Protein AF-G4FKM1-F1 (afdb_monomer_lite)

Structure (mmCIF, N/CA/C/O backbone):
data_AF-G4FKM1-F1
#
_entry.id   AF-G4FKM1-F1
#
loop_
_atom_site.group_PDB
_atom_site.id
_atom_site.type_symbol
_atom_site.label_atom_id
_atom_site.label_alt_id
_atom_site.label_comp_id
_atom_site.label_asym_id
_atom_site.label_entity_id
_atom_site.label_seq_id
_atom_site.pdbx_PDB_ins_code
_atom_site.Cartn_x
_atom_site.Cartn_y
_atom_site.Cartn_z
_atom_site.occupancy
_atom_site.B_iso_or_equiv
_atom_site.auth_seq_id
_atom_site.auth_comp_id
_atom_site.auth_asym_id
_atom_site.auth_atom_id
_atom_site.pdbx_PDB_model_num
ATOM 1 N N . MET A 1 1 ? 3.535 3.770 -72.855 1.00 58.06 1 MET A N 1
ATOM 2 C CA . MET A 1 1 ? 2.818 4.142 -71.610 1.00 58.06 1 MET A CA 1
ATOM 3 C C . MET A 1 1 ? 3.433 3.558 -70.321 1.00 58.06 1 MET A C 1
ATOM 5 O O . MET A 1 1 ? 3.249 4.161 -69.277 1.00 58.06 1 MET A O 1
ATOM 9 N N . GLY A 1 2 ? 4.186 2.441 -70.337 1.00 77.81 2 GLY A N 1
ATOM 10 C CA . GLY A 1 2 ? 4.654 1.775 -69.097 1.00 77.81 2 GLY A CA 1
ATOM 11 C C . GLY A 1 2 ? 5.789 2.454 -68.307 1.00 77.81 2 GLY A C 1
ATOM 12 O O . GLY A 1 2 ? 5.777 2.407 -67.081 1.00 77.81 2 GLY A O 1
ATOM 13 N N . LYS A 1 3 ? 6.726 3.139 -68.979 1.00 83.94 3 LYS A N 1
ATOM 14 C CA . LYS A 1 3 ? 7.936 3.703 -68.340 1.00 83.94 3 LYS A CA 1
ATOM 15 C C . LYS A 1 3 ? 7.640 4.788 -67.295 1.00 83.94 3 LYS A C 1
ATOM 17 O O . LYS A 1 3 ? 8.274 4.825 -66.249 1.00 83.94 3 LYS A O 1
ATOM 22 N N . ILE A 1 4 ? 6.647 5.643 -67.554 1.00 86.31 4 ILE A N 1
ATOM 23 C CA . ILE A 1 4 ? 6.234 6.707 -66.621 1.00 86.31 4 ILE A CA 1
ATOM 24 C C . ILE A 1 4 ? 5.577 6.096 -65.377 1.00 86.31 4 ILE A C 1
ATOM 26 O O . ILE A 1 4 ? 5.881 6.486 -64.254 1.00 86.31 4 ILE A O 1
ATOM 30 N N . ALA A 1 5 ? 4.724 5.086 -65.569 1.00 87.19 5 ALA A N 1
ATOM 31 C CA . ALA A 1 5 ? 4.086 4.379 -64.464 1.00 87.19 5 ALA A CA 1
ATOM 32 C C . ALA A 1 5 ? 5.104 3.612 -63.601 1.00 87.19 5 ALA A C 1
ATOM 34 O O . ALA A 1 5 ? 4.939 3.499 -62.390 1.00 87.19 5 ALA A O 1
ATOM 35 N N . GLU A 1 6 ? 6.162 3.073 -64.202 1.00 88.56 6 GLU A N 1
ATOM 36 C CA . GLU A 1 6 ? 7.244 2.391 -63.489 1.00 88.56 6 GLU A CA 1
ATOM 37 C C . GLU A 1 6 ? 8.130 3.367 -62.704 1.00 88.56 6 GLU A C 1
ATOM 39 O O . GLU A 1 6 ? 8.386 3.140 -61.522 1.00 88.56 6 GLU A O 1
ATOM 44 N N . ALA A 1 7 ? 8.490 4.504 -63.308 1.00 89.81 7 ALA A N 1
ATOM 45 C CA . ALA A 1 7 ? 9.215 5.580 -62.634 1.00 89.81 7 ALA A CA 1
ATOM 46 C C . ALA A 1 7 ? 8.431 6.143 -61.434 1.00 89.81 7 ALA A C 1
ATOM 48 O O . ALA A 1 7 ? 9.001 6.346 -60.362 1.00 89.81 7 ALA A O 1
ATOM 49 N N . LEU A 1 8 ? 7.113 6.323 -61.575 1.00 89.56 8 LEU A N 1
ATOM 50 C CA . LEU A 1 8 ? 6.252 6.773 -60.480 1.00 89.56 8 LEU A CA 1
ATOM 51 C C . LEU A 1 8 ? 6.217 5.755 -59.331 1.00 89.56 8 LEU A C 1
ATOM 53 O O . LEU A 1 8 ? 6.362 6.130 -58.170 1.00 89.56 8 LEU A O 1
ATOM 57 N N . ARG A 1 9 ? 6.091 4.455 -59.636 1.00 89.38 9 ARG A N 1
ATOM 58 C CA . ARG A 1 9 ? 6.136 3.393 -58.614 1.00 89.38 9 ARG A CA 1
ATOM 59 C C . ARG A 1 9 ? 7.481 3.342 -57.892 1.00 89.38 9 ARG A C 1
ATOM 61 O O . ARG A 1 9 ? 7.503 3.134 -56.682 1.00 89.38 9 ARG A O 1
ATOM 68 N N . ALA A 1 10 ? 8.587 3.523 -58.612 1.00 91.12 10 ALA A N 1
ATOM 69 C CA . ALA A 1 10 ? 9.918 3.566 -58.016 1.00 91.12 10 ALA A CA 1
ATOM 70 C C . ALA A 1 10 ? 10.071 4.762 -57.063 1.00 91.12 10 ALA A C 1
ATOM 72 O O . ALA A 1 10 ? 10.560 4.595 -55.946 1.00 91.12 10 ALA A O 1
ATOM 73 N N . ASN A 1 11 ? 9.580 5.938 -57.462 1.00 91.94 11 ASN A N 1
ATOM 74 C CA . ASN A 1 11 ? 9.612 7.137 -56.627 1.00 91.94 11 ASN A CA 1
ATOM 75 C C . ASN A 1 11 ? 8.774 6.956 -55.349 1.00 91.94 11 ASN A C 1
ATOM 77 O O . ASN A 1 11 ? 9.290 7.134 -54.249 1.00 91.94 11 ASN A O 1
ATOM 81 N N . LEU A 1 12 ? 7.539 6.459 -55.474 1.00 92.19 12 LEU A N 1
ATOM 82 C CA . LEU A 1 12 ? 6.670 6.182 -54.324 1.00 92.19 12 LEU A CA 1
ATOM 83 C C . LEU A 1 12 ? 7.297 5.187 -53.335 1.00 92.19 12 LEU A C 1
ATOM 85 O O . LEU A 1 12 ? 7.205 5.384 -52.126 1.00 92.19 12 LEU A O 1
ATOM 89 N N . ARG A 1 13 ? 7.986 4.145 -53.823 1.00 90.75 13 ARG A N 1
ATOM 90 C CA . ARG A 1 13 ? 8.729 3.211 -52.956 1.00 90.75 13 ARG A CA 1
ATOM 91 C C . ARG A 1 13 ? 9.888 3.891 -52.232 1.00 90.75 13 ARG A C 1
ATOM 93 O O . ARG A 1 13 ? 10.105 3.617 -51.056 1.00 90.75 13 ARG A O 1
ATOM 100 N N . SER A 1 14 ? 10.620 4.766 -52.919 1.00 91.31 14 SER A N 1
ATOM 101 C CA . SER A 1 14 ? 11.721 5.528 -52.323 1.00 91.31 14 SER A CA 1
ATOM 102 C C . SER A 1 14 ? 11.228 6.472 -51.225 1.00 91.31 14 SER A C 1
ATOM 104 O O . SER A 1 14 ? 11.843 6.542 -50.162 1.00 91.31 14 SER A O 1
ATOM 106 N N . VAL A 1 15 ? 10.107 7.161 -51.456 1.00 92.88 15 VAL A N 1
ATOM 107 C CA . VAL A 1 15 ? 9.478 8.049 -50.468 1.00 92.88 15 VAL A CA 1
ATOM 108 C C . VAL A 1 15 ? 9.016 7.247 -49.254 1.00 92.88 15 VAL A C 1
ATOM 110 O O . VAL A 1 15 ? 9.463 7.524 -48.146 1.00 92.88 15 VAL A O 1
ATOM 113 N N . ALA A 1 16 ? 8.263 6.162 -49.458 1.00 91.25 16 ALA A N 1
ATOM 114 C CA . ALA A 1 16 ? 7.813 5.303 -48.362 1.00 91.25 16 ALA A CA 1
ATOM 115 C C . ALA A 1 16 ? 8.981 4.720 -47.540 1.00 91.25 16 ALA A C 1
ATOM 117 O O . ALA A 1 16 ? 8.908 4.625 -46.314 1.00 91.25 16 ALA A O 1
ATOM 118 N N . ALA A 1 17 ? 10.089 4.353 -48.194 1.00 91.56 17 ALA A N 1
ATOM 119 C CA . ALA A 1 17 ? 11.297 3.891 -47.514 1.00 91.56 17 ALA A CA 1
ATOM 120 C C . ALA A 1 17 ? 12.016 5.012 -46.743 1.00 91.56 17 ALA A C 1
ATOM 122 O O . ALA A 1 17 ? 12.671 4.748 -45.734 1.00 91.56 17 ALA A O 1
ATOM 123 N N . SER A 1 18 ? 11.924 6.260 -47.204 1.00 91.88 18 SER A N 1
ATOM 124 C CA . SER A 1 18 ? 12.425 7.429 -46.480 1.00 91.88 18 SER A CA 1
ATOM 125 C C . SER A 1 18 ? 11.596 7.697 -45.227 1.00 91.88 18 SER A C 1
ATOM 127 O O . SER A 1 18 ? 12.159 7.781 -44.137 1.00 91.88 18 SER A O 1
ATOM 129 N N . ASP A 1 19 ? 10.273 7.711 -45.355 1.00 92.81 19 ASP A N 1
ATOM 130 C CA . ASP A 1 19 ? 9.354 7.959 -44.240 1.00 92.81 19 ASP A CA 1
ATOM 131 C C . ASP A 1 19 ? 9.494 6.880 -43.160 1.00 92.81 19 ASP A C 1
ATOM 133 O O . ASP A 1 19 ? 9.632 7.176 -41.974 1.00 92.81 19 ASP A O 1
ATOM 137 N N . ALA A 1 20 ? 9.592 5.611 -43.569 1.00 91.31 20 ALA A N 1
ATOM 138 C CA . ALA A 1 20 ? 9.829 4.501 -42.652 1.00 91.31 20 ALA A CA 1
ATOM 139 C C . ALA A 1 20 ? 11.197 4.568 -41.945 1.00 91.31 20 ALA A C 1
ATOM 141 O O . ALA A 1 20 ? 11.382 3.932 -40.907 1.00 91.31 20 ALA A O 1
ATOM 142 N N . ARG A 1 21 ? 12.189 5.278 -42.497 1.00 92.00 21 ARG A N 1
ATOM 143 C CA . ARG A 1 21 ? 13.466 5.535 -41.810 1.00 92.00 21 ARG A CA 1
ATOM 144 C C . ARG A 1 21 ? 13.332 6.685 -40.818 1.00 92.00 21 ARG A C 1
ATOM 146 O O . ARG A 1 21 ? 13.820 6.548 -39.702 1.00 92.00 21 ARG A O 1
ATOM 153 N N . ALA A 1 22 ? 12.633 7.755 -41.193 1.00 93.62 22 ALA A N 1
ATOM 154 C CA . ALA A 1 22 ? 12.385 8.897 -40.317 1.00 93.62 22 ALA A CA 1
ATOM 155 C C . ALA A 1 22 ? 11.607 8.492 -39.055 1.00 93.62 22 ALA A C 1
ATOM 157 O O . ALA A 1 22 ? 12.027 8.817 -37.950 1.00 93.62 22 ALA A O 1
ATOM 158 N N . LEU A 1 23 ? 10.542 7.696 -39.202 1.00 93.31 23 LEU A N 1
ATOM 159 C CA . LEU A 1 23 ? 9.767 7.201 -38.058 1.00 93.31 23 LEU A CA 1
ATOM 160 C C . LEU A 1 23 ? 10.612 6.338 -37.113 1.00 93.31 23 LEU A C 1
ATOM 162 O O . LEU A 1 23 ? 10.555 6.518 -35.903 1.00 93.31 23 LEU A O 1
ATOM 166 N N . ARG A 1 24 ? 11.469 5.460 -37.654 1.00 94.00 24 ARG A N 1
ATOM 167 C CA . ARG A 1 24 ? 12.378 4.646 -36.831 1.00 94.00 24 ARG A CA 1
ATOM 168 C C . ARG A 1 24 ? 13.426 5.480 -36.097 1.00 94.00 24 ARG A C 1
ATOM 170 O O . ARG A 1 24 ? 13.803 5.107 -34.993 1.00 94.00 24 ARG A O 1
ATOM 177 N N . ALA A 1 25 ? 13.911 6.563 -36.702 1.00 94.75 25 ALA A N 1
ATOM 178 C CA . ALA A 1 25 ? 14.846 7.473 -36.045 1.00 94.75 25 ALA A CA 1
ATOM 179 C C . ALA A 1 25 ? 14.175 8.180 -34.857 1.00 94.75 25 ALA A C 1
ATOM 181 O O . ALA A 1 25 ? 14.725 8.175 -33.760 1.00 94.75 25 ALA A O 1
ATOM 182 N N . ILE A 1 26 ? 12.946 8.672 -35.047 1.00 93.81 26 ILE A N 1
ATOM 183 C CA . ILE A 1 26 ? 12.142 9.275 -33.974 1.00 93.81 26 ILE A CA 1
ATOM 184 C C . ILE A 1 26 ? 11.881 8.256 -32.856 1.00 93.81 26 ILE A C 1
ATOM 186 O O . ILE A 1 26 ? 12.098 8.566 -31.688 1.00 93.81 26 ILE A O 1
ATOM 190 N N . ASP A 1 27 ? 11.490 7.023 -33.188 1.00 93.81 27 ASP A N 1
ATOM 191 C CA . ASP A 1 27 ? 11.286 5.962 -32.192 1.00 93.81 27 ASP A CA 1
ATOM 192 C C . ASP A 1 27 ? 12.566 5.655 -31.400 1.00 93.81 27 ASP A C 1
ATOM 194 O O . ASP A 1 27 ? 12.512 5.404 -30.195 1.00 93.81 27 ASP A O 1
ATOM 198 N N . GLN A 1 28 ? 13.732 5.672 -32.055 1.00 92.06 28 GLN A N 1
ATOM 199 C CA . GLN A 1 28 ? 15.023 5.457 -31.398 1.00 92.06 28 GLN A CA 1
ATOM 200 C C . GLN A 1 28 ? 15.394 6.611 -30.464 1.00 92.06 28 GLN A C 1
ATOM 202 O O . GLN A 1 28 ? 15.844 6.352 -29.349 1.00 92.06 28 GLN A O 1
ATOM 207 N N . GLU A 1 29 ? 15.175 7.857 -30.881 1.00 92.06 29 GLU A N 1
ATOM 208 C CA . GLU A 1 29 ? 15.394 9.043 -30.047 1.00 92.06 29 GLU A CA 1
ATOM 209 C C . GLU A 1 29 ? 14.461 9.058 -28.836 1.00 92.06 29 GLU A C 1
ATOM 211 O O . GLU A 1 29 ? 14.918 9.258 -27.711 1.00 92.06 29 GLU A O 1
ATOM 216 N N . LEU A 1 30 ? 13.174 8.759 -29.039 1.00 88.56 30 LEU A N 1
ATOM 217 C CA . LEU A 1 30 ? 12.206 8.618 -27.954 1.00 88.56 30 LEU A CA 1
ATOM 218 C C . LEU A 1 30 ? 12.635 7.519 -26.988 1.00 88.56 30 LEU A C 1
ATOM 220 O O . LEU A 1 30 ? 12.680 7.752 -25.783 1.00 88.56 30 LEU A O 1
ATOM 224 N N . LYS A 1 31 ? 13.027 6.349 -27.502 1.00 88.56 31 LYS A N 1
ATOM 225 C CA . LYS A 1 31 ? 13.484 5.233 -26.672 1.00 88.56 31 LYS A CA 1
ATOM 226 C C . LYS A 1 31 ? 14.740 5.587 -25.875 1.00 88.56 31 LYS A C 1
ATOM 228 O O . LYS A 1 31 ? 14.827 5.223 -24.704 1.00 88.56 31 LYS A O 1
ATOM 233 N N . ALA A 1 32 ? 15.689 6.302 -26.476 1.00 87.81 32 ALA A N 1
ATOM 234 C CA . ALA A 1 32 ? 16.897 6.774 -25.803 1.00 87.81 32 ALA A CA 1
ATOM 235 C C . ALA A 1 32 ? 16.573 7.801 -24.706 1.00 87.81 32 ALA A C 1
ATOM 237 O O . ALA A 1 32 ? 17.080 7.681 -23.591 1.00 87.81 32 ALA A O 1
ATOM 238 N N . ALA A 1 33 ? 15.676 8.752 -24.983 1.00 86.00 33 ALA A N 1
ATOM 239 C CA . ALA A 1 33 ? 15.208 9.728 -24.003 1.00 86.00 33 ALA A CA 1
ATOM 240 C C . ALA A 1 33 ? 14.467 9.057 -22.833 1.00 86.00 33 ALA A C 1
ATOM 242 O O . ALA A 1 33 ? 14.675 9.419 -21.675 1.00 86.00 33 ALA A O 1
ATOM 243 N N . THR A 1 34 ? 13.649 8.035 -23.105 1.00 83.50 34 THR A N 1
ATOM 244 C CA . THR A 1 34 ? 12.909 7.303 -22.065 1.00 83.50 34 THR A CA 1
ATOM 245 C C . THR A 1 34 ? 13.764 6.303 -21.293 1.00 83.50 34 THR A C 1
ATOM 247 O O . THR A 1 34 ? 13.481 6.049 -20.128 1.00 83.50 34 THR A O 1
ATOM 250 N N . ALA A 1 35 ? 14.834 5.756 -21.878 1.00 79.00 35 ALA A N 1
ATOM 251 C CA . ALA A 1 35 ? 15.714 4.810 -21.185 1.00 79.00 35 ALA A CA 1
ATOM 252 C C . ALA A 1 35 ? 16.376 5.428 -19.938 1.00 79.00 35 ALA A C 1
ATOM 254 O O . ALA A 1 35 ? 16.572 4.739 -18.938 1.00 79.00 35 ALA A O 1
ATOM 255 N N . GLY A 1 36 ? 16.664 6.735 -19.963 1.00 69.38 36 GLY A N 1
ATOM 256 C CA . GLY A 1 36 ? 17.146 7.466 -18.786 1.00 69.38 36 GLY A CA 1
ATOM 257 C C . GLY A 1 36 ? 16.100 7.591 -17.670 1.00 69.38 36 GLY A C 1
ATOM 258 O O . GLY A 1 36 ? 16.457 7.570 -16.494 1.00 69.38 36 GLY A O 1
ATOM 259 N N . LEU A 1 37 ? 14.810 7.665 -18.021 1.00 67.81 37 LEU A N 1
ATOM 260 C CA . LEU A 1 37 ? 13.704 7.674 -17.057 1.00 67.81 37 LEU A CA 1
ATOM 261 C C . LEU A 1 37 ? 13.485 6.284 -16.443 1.00 67.81 37 LEU A C 1
ATOM 263 O O . LEU A 1 37 ? 13.314 6.183 -15.232 1.00 67.81 37 LEU A O 1
ATOM 267 N N . GLU A 1 38 ? 13.568 5.224 -17.250 1.00 61.06 38 GLU A N 1
ATOM 268 C CA . GLU A 1 38 ? 13.447 3.829 -16.795 1.00 61.06 38 GLU A CA 1
ATOM 269 C C . GLU A 1 38 ? 14.563 3.432 -15.810 1.00 61.06 38 GLU A C 1
ATOM 271 O O . GLU A 1 38 ? 14.325 2.721 -14.833 1.00 61.06 38 GLU A O 1
ATOM 276 N N . ALA A 1 39 ? 15.782 3.944 -16.012 1.00 60.34 39 ALA A N 1
ATOM 277 C CA . ALA A 1 39 ? 16.889 3.753 -15.072 1.00 60.34 39 ALA A CA 1
ATOM 278 C C . ALA A 1 39 ? 16.659 4.471 -13.726 1.00 60.34 39 ALA A C 1
ATOM 280 O O . ALA A 1 39 ? 17.072 3.968 -12.682 1.00 60.34 39 ALA A O 1
ATOM 281 N N . ALA A 1 40 ? 15.976 5.622 -13.732 1.00 58.69 40 ALA A N 1
ATOM 282 C CA . ALA A 1 40 ? 15.600 6.354 -12.520 1.00 58.69 40 ALA A CA 1
ATOM 283 C C . ALA A 1 40 ? 14.370 5.755 -11.813 1.00 58.69 40 ALA A C 1
ATOM 285 O O . ALA A 1 40 ? 14.205 5.938 -10.6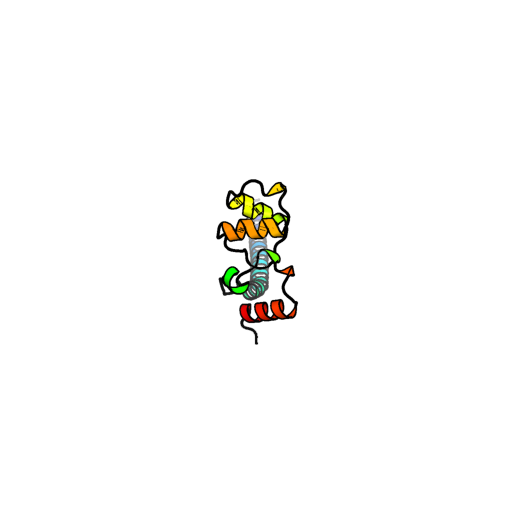08 1.00 58.69 40 ALA A O 1
ATOM 286 N N . SER A 1 41 ? 13.528 5.007 -12.531 1.00 56.22 41 SER A N 1
ATOM 287 C CA . SER A 1 41 ? 12.424 4.224 -11.968 1.00 56.22 41 SER A CA 1
ATOM 288 C C . SER A 1 41 ? 12.836 2.811 -11.565 1.00 56.22 41 SER A C 1
ATOM 290 O O . SER A 1 41 ? 11.972 1.931 -11.493 1.00 56.22 41 SER A O 1
ATOM 292 N N . ALA A 1 42 ? 14.130 2.577 -11.306 1.00 61.50 42 ALA A N 1
ATOM 293 C CA . ALA A 1 42 ? 14.589 1.326 -10.723 1.00 61.50 42 ALA A CA 1
ATOM 294 C C . ALA A 1 42 ? 13.649 0.967 -9.556 1.00 61.50 42 ALA A C 1
ATOM 296 O O . ALA A 1 42 ? 13.440 1.801 -8.664 1.00 61.50 42 ALA A O 1
ATOM 297 N N . PRO A 1 43 ? 13.007 -0.216 -9.579 1.00 61.28 43 PRO A N 1
ATOM 298 C CA . PRO A 1 43 ? 12.116 -0.606 -8.502 1.00 61.28 43 PRO A CA 1
ATOM 299 C C . PRO A 1 43 ? 12.917 -0.506 -7.211 1.00 61.28 43 PRO A C 1
ATOM 301 O O . PRO A 1 43 ? 14.057 -0.963 -7.189 1.00 61.28 43 PRO A O 1
ATOM 304 N N . LEU A 1 44 ? 12.339 0.117 -6.175 1.00 60.78 44 LEU A N 1
ATOM 305 C CA . LEU A 1 44 ? 12.919 0.164 -4.831 1.00 60.78 44 LEU A CA 1
ATOM 306 C C . LEU A 1 44 ? 13.459 -1.233 -4.508 1.00 60.78 44 LEU A C 1
ATOM 308 O O . LEU A 1 44 ? 12.682 -2.167 -4.284 1.00 60.78 44 LEU A O 1
ATOM 312 N N . SER A 1 45 ? 14.781 -1.390 -4.609 1.00 60.97 45 SER A N 1
ATOM 313 C CA . SER A 1 45 ? 15.451 -2.679 -4.477 1.00 60.97 45 SER A CA 1
ATOM 314 C C . SER A 1 45 ? 15.380 -3.045 -3.014 1.00 60.97 45 SER A C 1
ATOM 316 O O . SER A 1 45 ? 16.155 -2.587 -2.190 1.00 60.97 45 SER A O 1
ATOM 318 N N . GLY A 1 46 ? 14.354 -3.805 -2.678 1.00 57.16 46 GLY A N 1
ATOM 319 C CA . GLY A 1 46 ? 14.050 -4.096 -1.299 1.00 57.16 46 GLY A CA 1
ATOM 320 C C . GLY A 1 46 ? 12.607 -4.507 -1.214 1.00 57.16 46 GLY A C 1
ATOM 321 O O . GLY A 1 46 ? 11.704 -3.683 -1.071 1.00 57.16 46 GLY A O 1
ATOM 322 N N . ARG A 1 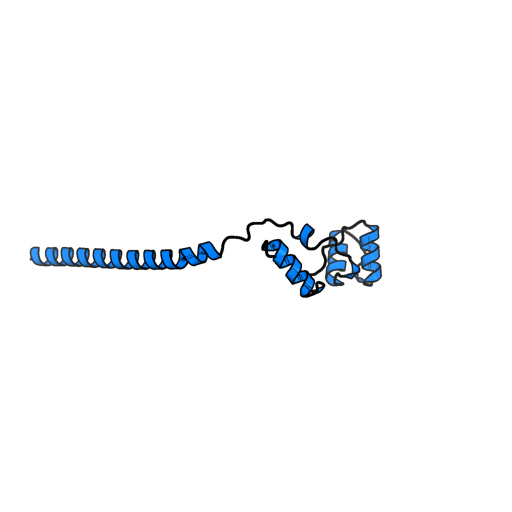47 ? 12.372 -5.816 -1.254 1.00 57.19 47 ARG A N 1
ATOM 323 C CA . ARG A 1 47 ? 11.133 -6.390 -0.738 1.00 57.19 47 ARG A CA 1
ATOM 324 C C . ARG A 1 47 ? 11.170 -6.222 0.780 1.00 57.19 47 ARG A C 1
ATOM 326 O O . ARG A 1 47 ? 11.394 -7.178 1.507 1.00 57.19 47 ARG A O 1
ATOM 333 N N . VAL A 1 48 ? 11.062 -4.984 1.254 1.00 63.69 48 VAL A N 1
ATOM 334 C CA . VAL A 1 48 ? 11.151 -4.706 2.677 1.00 63.69 48 VAL A CA 1
ATOM 335 C C . VAL A 1 48 ? 9.844 -5.156 3.299 1.00 63.69 48 VAL A C 1
ATOM 337 O O . VAL A 1 48 ? 8.757 -4.769 2.852 1.00 63.69 48 VAL A O 1
ATOM 340 N N . ASP A 1 49 ? 9.946 -6.014 4.310 1.00 69.38 49 ASP A N 1
ATOM 341 C CA . ASP A 1 49 ? 8.790 -6.495 5.043 1.00 69.38 49 ASP A CA 1
ATOM 342 C C . ASP A 1 49 ? 8.094 -5.310 5.712 1.00 69.38 49 ASP A C 1
ATOM 344 O O . ASP A 1 49 ? 8.478 -4.832 6.777 1.00 69.38 49 ASP A O 1
ATOM 348 N N . ARG A 1 50 ? 7.024 -4.825 5.074 1.00 68.75 50 ARG A N 1
ATOM 349 C CA . ARG A 1 50 ? 6.238 -3.664 5.526 1.00 68.75 50 ARG A CA 1
ATOM 350 C C . ARG A 1 50 ? 5.754 -3.830 6.967 1.00 68.75 50 ARG A C 1
ATOM 352 O O . ARG A 1 50 ? 5.672 -2.861 7.712 1.00 68.75 50 ARG A O 1
ATOM 359 N N . LYS A 1 51 ? 5.458 -5.073 7.363 1.00 65.75 51 LYS A N 1
ATOM 360 C CA . LYS A 1 51 ? 5.085 -5.428 8.738 1.00 65.75 51 LYS A CA 1
ATOM 361 C C . LYS A 1 51 ? 6.254 -5.292 9.718 1.00 65.75 51 LYS A C 1
ATOM 363 O O . LYS A 1 51 ? 6.025 -4.893 10.852 1.00 65.75 51 LYS A O 1
ATOM 368 N N . ALA A 1 52 ? 7.479 -5.604 9.294 1.00 68.38 52 ALA A N 1
ATOM 369 C CA . ALA A 1 52 ? 8.672 -5.429 10.116 1.00 68.38 52 ALA A CA 1
ATOM 370 C C . ALA A 1 52 ? 9.013 -3.941 10.289 1.00 68.38 52 ALA A C 1
ATOM 372 O O . ALA A 1 52 ? 9.315 -3.520 11.400 1.00 68.38 52 ALA A O 1
ATOM 373 N N . LEU A 1 53 ? 8.869 -3.136 9.227 1.00 73.62 53 LEU A N 1
ATOM 374 C CA . LEU A 1 53 ? 9.109 -1.687 9.274 1.00 73.62 53 LEU A CA 1
ATOM 375 C C . LEU A 1 53 ? 8.147 -0.945 10.198 1.00 73.62 53 LEU A C 1
ATOM 377 O O . LEU A 1 53 ? 8.565 -0.095 10.974 1.00 73.62 53 LEU A O 1
ATOM 381 N N . LEU A 1 54 ? 6.852 -1.245 10.096 1.00 79.88 54 LEU A N 1
ATOM 382 C CA . LEU A 1 54 ? 5.822 -0.571 10.889 1.00 79.88 54 LEU A CA 1
ATOM 383 C C . LEU A 1 54 ? 5.783 -1.067 12.344 1.00 79.88 54 LEU A C 1
ATOM 385 O O . LEU A 1 54 ? 5.171 -0.427 13.196 1.00 79.88 54 LEU A O 1
ATOM 389 N N . GLY A 1 55 ? 6.431 -2.199 12.634 1.00 77.75 55 GLY A N 1
ATOM 390 C CA . GLY A 1 55 ? 6.491 -2.791 13.963 1.00 77.75 55 GLY A CA 1
ATOM 391 C C . GLY A 1 55 ? 5.172 -3.411 14.438 1.00 77.75 55 GLY A C 1
ATOM 392 O O . GLY A 1 55 ? 4.197 -3.572 13.697 1.00 77.75 55 GLY A O 1
ATOM 393 N N . LYS A 1 56 ? 5.152 -3.800 15.718 1.00 72.50 56 LYS A N 1
ATOM 394 C CA . LYS A 1 56 ? 3.960 -4.351 16.377 1.00 72.50 56 LYS A CA 1
ATOM 395 C C . LYS A 1 56 ? 3.020 -3.203 16.741 1.00 72.50 56 LYS A C 1
ATOM 397 O O . LYS A 1 56 ? 3.350 -2.386 17.596 1.00 72.50 56 LYS A O 1
ATOM 402 N N . GLY A 1 57 ? 1.856 -3.145 16.101 1.00 77.38 57 GLY A N 1
ATOM 403 C CA . GLY A 1 57 ? 0.839 -2.158 16.451 1.00 77.38 57 GLY A CA 1
ATOM 404 C C . GLY A 1 57 ? 0.060 -2.534 17.708 1.00 77.38 57 GLY A C 1
ATOM 405 O O . GLY A 1 57 ? 0.164 -3.642 18.232 1.00 77.38 57 GLY A O 1
ATOM 406 N N . THR A 1 58 ? -0.751 -1.594 18.193 1.00 82.38 58 THR A N 1
ATOM 407 C CA . THR A 1 58 ? -1.723 -1.835 19.267 1.00 82.38 58 THR A CA 1
ATOM 408 C C . THR A 1 58 ? -3.141 -1.563 18.779 1.00 82.38 58 THR A C 1
ATOM 410 O O . THR A 1 58 ? -3.385 -0.636 18.005 1.00 82.38 58 THR A O 1
ATOM 413 N N . PHE A 1 59 ? -4.118 -2.317 19.287 1.00 82.88 59 PHE A N 1
ATOM 414 C CA . PHE A 1 59 ? -5.536 -2.090 18.991 1.00 82.88 59 PHE A CA 1
ATOM 415 C C . PHE A 1 59 ? -6.012 -0.680 19.377 1.00 82.88 59 PHE A C 1
ATOM 417 O O . PHE A 1 59 ? -6.915 -0.132 18.747 1.00 82.88 59 PHE A O 1
ATOM 424 N N . LYS A 1 60 ? -5.363 -0.030 20.356 1.00 83.94 60 LYS A N 1
ATOM 425 C CA . LYS A 1 60 ? -5.708 1.340 20.778 1.00 83.94 60 LYS A CA 1
ATOM 426 C C . LYS A 1 60 ? -5.493 2.382 19.675 1.00 83.94 60 LYS A C 1
ATOM 428 O O . LYS A 1 60 ? -6.238 3.362 19.628 1.00 83.94 60 LYS A O 1
ATOM 433 N N . GLN A 1 61 ? -4.531 2.157 18.782 1.00 82.56 61 GLN A N 1
ATOM 434 C CA . GLN A 1 61 ? -4.214 3.047 17.659 1.00 82.56 61 GLN A CA 1
ATOM 435 C C . GLN A 1 61 ? -5.135 2.821 16.453 1.00 82.56 61 GLN A C 1
ATOM 437 O O . GLN A 1 61 ? -5.153 3.630 15.533 1.00 82.56 61 GLN A O 1
ATOM 442 N N . GLN A 1 62 ? -5.936 1.754 16.461 1.00 85.25 62 GLN A N 1
ATOM 443 C CA . GLN A 1 62 ? -6.843 1.437 15.366 1.00 85.25 62 GLN A CA 1
ATOM 444 C C . GLN A 1 62 ? -8.163 2.208 15.477 1.00 85.25 62 GLN A C 1
ATOM 446 O O . GLN A 1 62 ? -8.607 2.622 16.558 1.00 85.25 62 GLN A O 1
ATOM 451 N N . T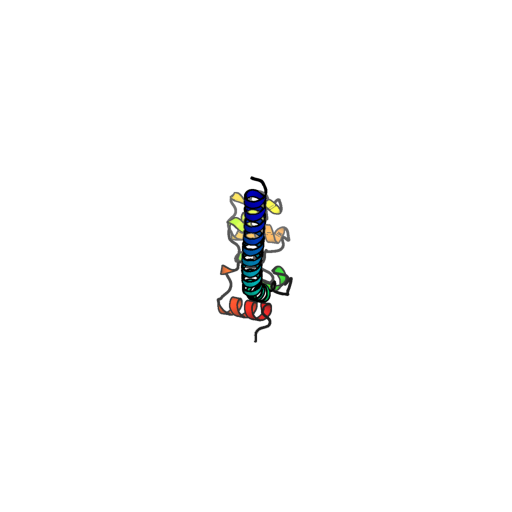HR A 1 63 ? -8.813 2.401 14.332 1.00 87.56 63 THR A N 1
ATOM 452 C CA . THR A 1 63 ? -10.154 2.990 14.276 1.00 87.56 63 THR A CA 1
ATOM 453 C C . THR A 1 63 ? -11.203 1.968 14.719 1.00 87.56 63 THR A C 1
ATOM 455 O O . THR A 1 63 ? -11.003 0.757 14.621 1.00 87.56 63 THR A O 1
ATOM 458 N N . VAL A 1 64 ? -12.364 2.445 15.177 1.00 89.56 64 VAL A N 1
ATOM 459 C CA . VAL A 1 64 ? -13.486 1.563 15.556 1.00 89.56 64 VAL A CA 1
ATOM 460 C C . VAL A 1 64 ? -13.941 0.704 14.370 1.00 89.56 64 VAL A C 1
ATOM 462 O O . VAL A 1 64 ? -14.290 -0.459 14.560 1.00 89.56 64 VAL A O 1
ATOM 465 N N . GLY A 1 65 ? -13.885 1.240 13.146 1.00 89.31 65 GLY A N 1
ATOM 466 C CA . GLY A 1 65 ? -14.185 0.490 11.925 1.00 89.31 65 GLY A CA 1
ATOM 467 C C . GLY A 1 65 ? -13.239 -0.694 11.721 1.00 89.31 65 GLY A C 1
ATOM 468 O O . GLY A 1 65 ? -13.704 -1.816 11.519 1.00 89.31 65 GLY A O 1
ATOM 469 N N . THR A 1 66 ? -11.928 -0.473 11.859 1.00 88.62 66 THR A N 1
ATOM 470 C CA . THR A 1 66 ? -10.923 -1.543 11.760 1.00 88.62 66 THR A CA 1
ATOM 471 C C . THR A 1 66 ? -11.111 -2.593 12.853 1.00 88.62 66 THR A C 1
ATOM 473 O O . THR A 1 66 ? -11.079 -3.783 12.558 1.00 88.62 66 THR A O 1
ATOM 476 N N . LEU A 1 67 ? -11.379 -2.178 14.096 1.00 90.94 67 LEU A N 1
ATOM 477 C CA . LEU A 1 67 ? -11.614 -3.106 15.210 1.00 90.94 67 LEU A CA 1
ATOM 478 C C . LEU A 1 67 ? -12.856 -3.978 14.981 1.00 90.94 67 LEU A C 1
ATOM 480 O O . LEU A 1 67 ? -12.791 -5.189 15.153 1.00 90.94 67 LEU A O 1
ATOM 484 N N . LYS A 1 68 ? -13.972 -3.402 14.516 1.00 92.12 68 LYS A N 1
ATOM 485 C CA . LYS A 1 68 ? -15.177 -4.178 14.172 1.00 92.12 68 LYS A CA 1
ATOM 486 C C . LYS A 1 68 ? -14.927 -5.149 13.017 1.00 92.12 68 LYS A C 1
ATOM 488 O O . LYS A 1 68 ? -15.455 -6.259 13.038 1.00 92.12 68 LYS A O 1
ATOM 493 N N . ARG A 1 69 ? -14.124 -4.749 12.025 1.00 91.44 69 ARG A N 1
ATOM 494 C CA . ARG A 1 69 ? -13.728 -5.629 10.918 1.00 91.44 69 ARG A CA 1
ATOM 495 C C . ARG A 1 69 ? -12.911 -6.817 11.425 1.00 91.44 69 ARG A C 1
ATOM 497 O O . ARG A 1 69 ? -13.248 -7.946 11.095 1.00 91.44 69 ARG A O 1
ATOM 504 N N . LEU A 1 70 ? -11.932 -6.571 12.294 1.00 89.94 70 LEU A N 1
ATOM 505 C CA . LEU A 1 70 ? -11.132 -7.624 12.923 1.00 89.94 70 LEU A CA 1
ATOM 506 C C . LEU A 1 70 ? -11.991 -8.563 13.771 1.00 89.94 70 LEU A C 1
ATOM 508 O O . LEU A 1 70 ? -11.826 -9.775 13.679 1.00 89.94 70 LEU A O 1
ATOM 512 N N . CYS A 1 71 ? -12.951 -8.040 14.537 1.00 91.50 71 CYS A N 1
ATOM 513 C CA . CYS A 1 71 ? -13.889 -8.881 15.280 1.00 91.50 71 CYS A CA 1
ATOM 514 C C . CYS A 1 71 ? -14.686 -9.803 14.348 1.00 91.50 71 CYS A C 1
ATOM 516 O O . CYS A 1 71 ? -14.845 -10.982 14.648 1.00 91.50 71 CYS A O 1
ATOM 518 N N . LYS A 1 72 ? -15.142 -9.292 13.198 1.00 92.25 72 LYS A N 1
ATOM 519 C CA . LYS A 1 72 ? -15.845 -10.088 12.184 1.00 92.25 72 LYS A CA 1
ATOM 520 C C . LYS A 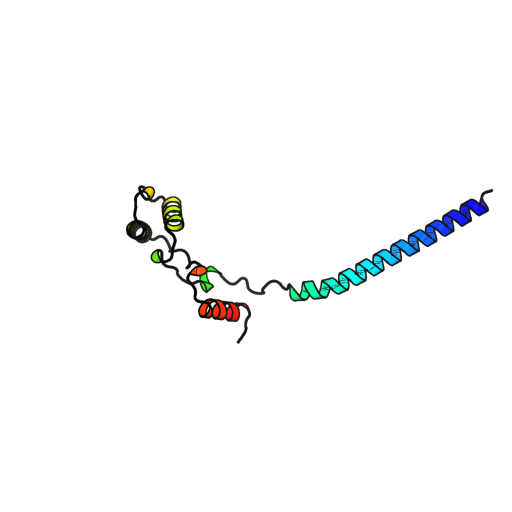1 72 ? -14.943 -11.161 11.566 1.00 92.25 72 LYS A C 1
ATOM 522 O O . LYS A 1 72 ? -15.370 -12.304 11.450 1.00 92.25 72 LYS A O 1
ATOM 527 N N . GLU A 1 73 ? -13.722 -10.796 11.177 1.00 91.19 73 GLU A N 1
ATOM 528 C CA . GLU A 1 73 ? -12.731 -11.702 10.573 1.00 91.19 73 GLU A CA 1
ATOM 529 C C . GLU A 1 73 ? -12.333 -12.840 11.528 1.00 91.19 73 GLU A C 1
ATOM 531 O O . GLU A 1 73 ? -12.136 -13.965 11.086 1.00 91.19 73 GLU A O 1
ATOM 536 N N . ASN A 1 74 ? -12.296 -12.570 12.837 1.00 89.06 74 ASN A N 1
ATOM 537 C CA . ASN A 1 74 ? -11.955 -13.546 13.877 1.00 89.06 74 ASN A CA 1
ATOM 538 C C . ASN A 1 74 ? -13.190 -14.216 14.516 1.00 89.06 74 ASN A C 1
ATOM 540 O O . ASN A 1 74 ? -13.081 -14.854 15.558 1.00 89.06 74 ASN A O 1
ATOM 544 N N . GLY A 1 75 ? -14.382 -14.067 13.925 1.00 89.50 75 GLY A N 1
ATOM 545 C CA . GLY A 1 75 ? -15.592 -14.775 14.363 1.00 89.50 75 GLY A CA 1
ATOM 546 C C . GLY A 1 75 ? -16.183 -14.326 15.708 1.00 89.50 75 GLY A C 1
ATOM 547 O O . GLY A 1 75 ? -17.055 -15.006 16.253 1.00 89.50 75 GLY A O 1
ATOM 548 N N . ILE A 1 76 ? -15.761 -13.178 16.239 1.00 88.56 76 ILE A N 1
ATOM 549 C CA . ILE A 1 76 ? -16.275 -12.615 17.492 1.00 88.56 76 ILE A CA 1
ATOM 550 C C . ILE A 1 76 ? -17.718 -12.155 17.264 1.00 88.56 76 ILE A C 1
ATOM 552 O O . ILE A 1 76 ? -18.004 -11.426 16.317 1.00 88.56 76 ILE A O 1
ATOM 556 N N . ARG A 1 77 ? -18.651 -12.564 18.130 1.00 89.50 77 ARG A N 1
ATOM 557 C CA . ARG A 1 77 ? -20.075 -12.181 18.062 1.00 89.50 77 ARG A CA 1
ATOM 558 C C . ARG A 1 77 ? -20.380 -11.034 19.028 1.00 89.50 77 ARG A C 1
ATOM 560 O O . ARG A 1 77 ? -19.652 -10.804 19.982 1.00 89.50 77 ARG A O 1
ATOM 567 N N . GLY A 1 78 ? -21.449 -10.278 18.771 1.00 89.38 78 GLY A N 1
ATOM 568 C CA . GLY A 1 78 ? -21.877 -9.175 19.651 1.00 89.38 78 GLY A CA 1
ATOM 569 C C . GLY A 1 78 ? -21.061 -7.877 19.539 1.00 89.38 78 GLY A C 1
ATOM 570 O O . GLY A 1 78 ? -21.396 -6.888 20.185 1.00 89.38 78 GLY A O 1
ATOM 571 N N . TYR A 1 79 ? -20.053 -7.825 18.662 1.00 89.94 79 TYR A N 1
ATOM 572 C CA . TYR A 1 79 ? -19.148 -6.677 18.507 1.00 89.94 79 TYR A CA 1
ATOM 573 C C . TYR A 1 79 ? -19.818 -5.370 18.047 1.00 89.94 79 TYR A C 1
ATOM 575 O O . TYR A 1 79 ? -19.247 -4.291 18.194 1.00 89.94 79 TYR A O 1
ATOM 583 N N . SER A 1 80 ? -21.015 -5.424 17.457 1.00 87.94 80 SER A N 1
ATOM 584 C CA . SER A 1 80 ? -21.663 -4.249 16.860 1.00 87.94 80 SER A CA 1
ATOM 585 C C . SER A 1 80 ? -21.997 -3.158 17.884 1.00 87.94 80 SER A C 1
ATOM 587 O O . SER A 1 80 ? -21.930 -1.976 17.528 1.00 87.94 80 SER A O 1
ATOM 589 N N . LYS A 1 81 ? -22.290 -3.554 19.132 1.00 89.56 81 LYS A N 1
ATOM 590 C CA . LYS A 1 81 ? -22.660 -2.679 20.260 1.00 89.56 81 LYS A CA 1
ATOM 591 C C . LYS A 1 81 ? -21.491 -2.337 21.194 1.00 89.56 81 LYS A C 1
ATOM 593 O O . LYS A 1 81 ? -21.653 -1.493 22.069 1.00 89.56 81 LYS A O 1
ATOM 598 N N . LEU A 1 82 ? -20.338 -2.983 21.019 1.00 89.56 82 LEU A N 1
ATOM 599 C CA . LEU A 1 82 ? -19.178 -2.808 21.891 1.00 89.56 82 LEU A CA 1
ATOM 600 C C . LEU A 1 82 ? -18.501 -1.452 21.661 1.00 89.56 82 LEU A C 1
ATOM 602 O O . LEU A 1 82 ? -18.378 -0.982 20.522 1.00 89.56 82 LEU A O 1
ATOM 606 N N . LYS A 1 83 ? -18.040 -0.829 22.752 1.00 91.50 83 LYS A N 1
ATOM 607 C CA . LYS A 1 83 ? -17.225 0.390 22.691 1.00 91.50 83 LYS A CA 1
ATOM 608 C C . LYS A 1 83 ? -15.790 0.030 22.309 1.00 91.50 83 LYS A C 1
ATOM 610 O O . LYS A 1 83 ? -15.390 -1.130 22.321 1.00 91.50 83 LYS A O 1
ATOM 615 N N . LYS A 1 84 ? -14.981 1.040 21.971 1.00 90.00 84 LYS A N 1
ATOM 616 C CA . LYS A 1 84 ? -13.589 0.835 21.533 1.00 90.00 84 LYS A CA 1
ATOM 617 C C . LYS A 1 84 ? -12.764 0.018 22.540 1.00 90.00 84 LYS A C 1
ATOM 619 O O . LYS A 1 84 ? -12.004 -0.844 22.119 1.00 90.00 84 LYS A O 1
ATOM 624 N N . ALA A 1 85 ? -12.922 0.277 23.839 1.00 89.94 85 ALA A N 1
ATOM 625 C CA . ALA A 1 85 ? -12.217 -0.458 24.891 1.00 89.94 85 ALA A CA 1
ATOM 626 C C . ALA A 1 85 ? -12.597 -1.949 24.906 1.00 89.94 85 ALA A C 1
ATOM 628 O O . ALA A 1 85 ? -11.711 -2.799 24.856 1.00 89.94 85 ALA A O 1
ATOM 629 N N . ASP A 1 86 ? -13.896 -2.245 24.869 1.00 91.38 86 ASP A N 1
ATOM 630 C CA . ASP A 1 86 ? -14.419 -3.616 24.894 1.00 91.38 86 ASP A CA 1
ATOM 631 C C . ASP A 1 86 ? -14.051 -4.388 23.615 1.00 91.38 86 ASP A C 1
ATOM 633 O O . ASP A 1 86 ? -13.733 -5.571 23.667 1.00 91.38 86 ASP A O 1
ATOM 637 N N . LEU A 1 87 ? -14.025 -3.713 22.456 1.00 91.62 87 LEU A N 1
ATOM 638 C CA . LEU A 1 87 ? -13.538 -4.297 21.199 1.00 91.62 87 LEU A CA 1
ATOM 639 C C . LEU A 1 87 ? -12.060 -4.698 21.295 1.00 91.62 87 LEU A C 1
ATOM 641 O O . LEU A 1 87 ? -11.688 -5.775 20.838 1.00 91.62 87 LEU A O 1
ATOM 645 N N . CYS A 1 88 ? -11.217 -3.848 21.889 1.00 90.88 88 CYS A N 1
ATOM 646 C CA . CYS A 1 88 ? -9.805 -4.164 22.104 1.00 90.88 88 CYS A CA 1
ATOM 647 C C . CYS A 1 88 ? -9.626 -5.350 23.062 1.00 90.88 88 CYS A C 1
ATOM 649 O O . CYS A 1 88 ? -8.753 -6.178 22.825 1.00 90.88 88 CYS A O 1
ATOM 651 N N . GLN A 1 89 ? -10.431 -5.429 24.127 1.00 90.38 89 GLN A N 1
ATOM 652 C CA . GLN A 1 89 ? -10.402 -6.558 25.063 1.00 90.38 89 GLN A CA 1
ATOM 653 C C . GLN A 1 89 ? -10.808 -7.857 24.372 1.00 90.38 89 GLN A C 1
ATOM 655 O O . GLN A 1 89 ? -10.026 -8.796 24.373 1.00 90.38 89 GLN A O 1
ATOM 660 N N . ALA A 1 90 ? -11.939 -7.869 23.663 1.00 89.44 90 ALA A N 1
ATOM 661 C CA . ALA A 1 90 ? -12.406 -9.058 22.953 1.00 89.44 90 ALA A CA 1
ATOM 662 C C . ALA A 1 90 ? -11.378 -9.595 21.937 1.00 89.44 90 ALA A C 1
ATOM 664 O O . ALA A 1 90 ? -11.239 -10.805 21.770 1.00 89.44 90 ALA A O 1
ATOM 665 N N . LEU A 1 91 ? -10.642 -8.703 21.264 1.00 90.50 91 LEU A N 1
ATOM 666 C CA . LEU A 1 91 ? -9.566 -9.084 20.343 1.00 90.50 91 LEU A CA 1
ATOM 667 C C . LEU A 1 91 ? -8.326 -9.626 21.070 1.00 90.50 91 LEU A C 1
ATOM 669 O O . LEU A 1 91 ? -7.714 -10.576 20.585 1.00 90.50 91 LEU A O 1
ATOM 673 N N . ASN A 1 92 ? -7.970 -9.059 22.226 1.00 89.25 92 ASN A N 1
ATOM 674 C CA . ASN A 1 92 ? -6.881 -9.568 23.064 1.00 89.25 92 ASN A CA 1
ATOM 675 C C . ASN A 1 92 ? -7.210 -10.948 23.649 1.00 89.25 92 ASN A C 1
ATOM 677 O O . ASN A 1 92 ? -6.352 -11.826 23.628 1.00 89.25 92 ASN A O 1
ATOM 681 N N . ASP A 1 93 ? -8.440 -11.147 24.125 1.00 88.25 93 ASP A N 1
ATOM 682 C CA . ASP A 1 93 ? -8.894 -12.402 24.738 1.00 88.25 93 ASP A CA 1
ATOM 683 C C . ASP A 1 93 ? -8.864 -13.565 23.737 1.00 88.25 93 ASP A C 1
ATOM 685 O O . ASP A 1 93 ? -8.569 -14.701 24.094 1.00 88.25 93 ASP A O 1
ATOM 689 N N . GLN A 1 94 ? -9.114 -13.269 22.460 1.00 86.06 94 GLN A N 1
ATOM 690 C CA . GLN A 1 94 ? -9.022 -14.226 21.353 1.00 86.06 94 GLN A CA 1
ATOM 691 C C . GLN A 1 94 ? -7.594 -14.390 20.803 1.00 86.06 94 GLN A C 1
ATOM 693 O O . GLN A 1 94 ? -7.394 -15.081 19.806 1.00 86.06 94 GLN A O 1
ATOM 698 N N . GLY A 1 95 ? -6.592 -13.743 21.408 1.00 83.56 95 GLY A N 1
ATOM 699 C CA . GLY A 1 95 ? -5.194 -13.838 20.980 1.00 83.56 95 GLY A CA 1
ATOM 700 C C . GLY A 1 95 ? -4.933 -13.283 19.577 1.00 83.56 95 GLY A C 1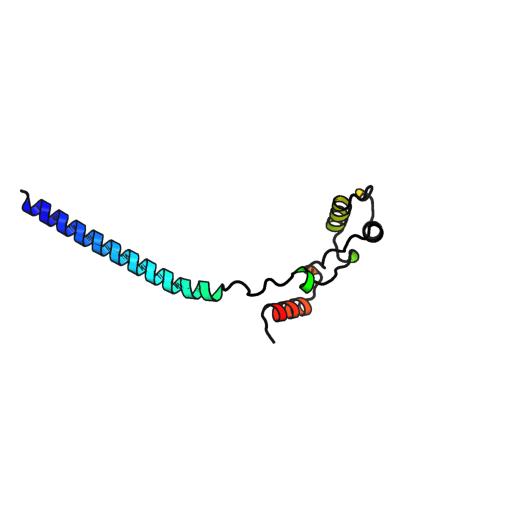
ATOM 701 O O . GLY A 1 95 ? -3.948 -13.656 18.937 1.00 83.56 95 GLY A O 1
ATOM 702 N N . VAL A 1 96 ? -5.804 -12.403 19.072 1.00 85.62 96 VAL A N 1
ATOM 703 C CA . VAL A 1 96 ? -5.668 -11.838 17.727 1.00 85.62 96 VAL A CA 1
ATOM 704 C C . VAL A 1 96 ? -4.429 -10.951 17.689 1.00 85.62 96 VAL A C 1
ATOM 706 O O . VAL A 1 96 ? -4.231 -10.083 18.541 1.00 85.62 96 VAL A O 1
ATOM 709 N N . GLN A 1 97 ? -3.583 -11.134 16.676 1.00 80.12 97 GLN A N 1
ATOM 710 C CA . GLN A 1 97 ? -2.423 -10.271 16.504 1.00 80.12 97 GLN A CA 1
ATOM 711 C C . GLN A 1 97 ? -2.873 -8.873 16.070 1.00 80.12 97 GLN A C 1
ATOM 713 O O . GLN A 1 97 ? -3.554 -8.707 15.055 1.00 80.12 97 GLN A O 1
ATOM 718 N N . ALA A 1 98 ? -2.475 -7.859 16.838 1.00 81.62 98 ALA A N 1
ATOM 719 C CA . ALA A 1 98 ? -2.797 -6.483 16.509 1.00 81.62 98 ALA A CA 1
ATOM 720 C C . ALA A 1 98 ? -2.176 -6.088 15.158 1.00 81.62 98 ALA A C 1
ATOM 722 O O . ALA A 1 98 ? -0.991 -6.354 14.921 1.00 81.62 98 ALA A O 1
ATOM 723 N N . PRO A 1 99 ? -2.953 -5.454 14.261 1.00 80.69 99 PRO A N 1
ATOM 724 C CA . PRO A 1 99 ? -2.415 -4.958 13.004 1.00 80.69 99 PRO A CA 1
ATOM 725 C C . PRO A 1 99 ? -1.366 -3.867 13.271 1.00 80.69 99 PRO A C 1
ATOM 727 O O . PRO A 1 99 ? -1.433 -3.198 14.309 1.00 80.69 99 PRO A O 1
ATOM 730 N N . PRO A 1 100 ? -0.422 -3.659 12.335 1.00 81.50 100 PRO A N 1
ATOM 731 C CA . PRO A 1 100 ? 0.573 -2.600 12.444 1.00 81.50 100 PRO A CA 1
ATOM 732 C C . PRO A 1 100 ? -0.083 -1.219 12.629 1.00 81.50 100 PRO A C 1
ATOM 734 O O . PRO A 1 100 ? -1.245 -1.029 12.235 1.00 81.50 100 PRO A O 1
ATOM 737 N N . PRO A 1 101 ? 0.634 -0.257 13.235 1.00 81.50 101 PRO A N 1
ATOM 738 C CA . PRO A 1 101 ? 0.120 1.089 13.452 1.00 81.50 101 PRO A CA 1
ATOM 739 C C . PRO A 1 101 ? -0.310 1.735 12.126 1.00 81.50 101 PRO A C 1
ATOM 741 O O . PRO A 1 101 ? 0.311 1.481 11.088 1.00 81.50 101 PRO A O 1
ATOM 744 N N . PRO A 1 102 ? -1.358 2.577 12.127 1.00 81.75 102 PRO A N 1
ATOM 745 C CA . PRO A 1 102 ? -1.712 3.346 10.942 1.00 81.75 102 PRO A CA 1
ATOM 746 C C . PRO A 1 102 ? -0.614 4.369 10.621 1.00 81.75 102 PRO A C 1
ATOM 748 O O . PRO A 1 102 ? 0.010 4.917 11.530 1.00 81.75 102 PRO A O 1
ATOM 751 N N . LEU A 1 103 ? -0.409 4.667 9.335 1.00 81.50 103 LEU A N 1
ATOM 752 C CA . LEU A 1 103 ? 0.626 5.613 8.888 1.00 81.50 103 LEU A CA 1
ATOM 753 C C . LEU A 1 103 ? 0.449 7.011 9.496 1.00 81.50 103 LEU A C 1
ATOM 755 O O . LEU A 1 103 ? 1.431 7.656 9.848 1.00 81.50 103 LEU A O 1
ATOM 759 N N . ASP A 1 104 ? -0.798 7.426 9.715 1.00 82.38 104 ASP A N 1
ATOM 760 C CA . ASP A 1 104 ? -1.135 8.729 10.298 1.00 82.38 104 ASP A CA 1
ATOM 761 C C . ASP A 1 104 ? -0.733 8.863 11.776 1.00 82.38 104 ASP A C 1
ATOM 763 O O . ASP A 1 104 ? -0.746 9.962 12.325 1.00 82.38 104 ASP A O 1
ATOM 767 N N . SER A 1 105 ? -0.400 7.753 12.448 1.00 82.94 105 SER A N 1
ATOM 768 C CA . SER A 1 105 ? 0.052 7.783 13.845 1.00 82.94 105 SER A CA 1
ATOM 769 C C . SER A 1 105 ? 1.533 8.120 14.004 1.00 82.94 105 SER A C 1
ATOM 771 O O . SER A 1 105 ? 1.948 8.470 15.108 1.00 82.94 105 SER A O 1
ATOM 773 N N . PHE A 1 106 ? 2.319 8.032 12.929 1.00 86.06 106 PHE A N 1
ATOM 774 C CA . PHE A 1 106 ? 3.743 8.333 12.966 1.00 86.06 106 PHE A CA 1
ATOM 775 C C . PHE A 1 106 ? 3.980 9.835 12.814 1.00 86.06 106 PHE A C 1
ATOM 777 O O . PHE A 1 106 ? 3.386 10.517 11.977 1.00 86.06 106 PHE A O 1
ATOM 784 N N . SER A 1 107 ? 4.908 10.361 13.601 1.00 89.75 107 SER A N 1
ATOM 785 C CA . SER A 1 107 ? 5.405 11.718 13.430 1.00 89.75 107 SER A CA 1
ATOM 786 C C . SER A 1 107 ? 6.202 11.851 12.130 1.00 89.75 107 SER A C 1
ATOM 788 O O . SER A 1 107 ? 6.803 10.900 11.626 1.00 89.75 107 SER A O 1
ATOM 790 N N . LYS A 1 108 ? 6.307 13.083 11.614 1.00 91.69 108 LYS A N 1
ATOM 791 C CA . LYS A 1 108 ? 7.151 13.385 10.445 1.00 91.69 108 LYS A CA 1
ATOM 792 C C . LYS A 1 108 ? 8.592 12.893 10.629 1.00 91.69 108 LYS A C 1
ATOM 794 O O . LYS A 1 108 ? 9.200 12.430 9.672 1.00 91.69 108 LYS A O 1
ATOM 799 N N . LYS A 1 109 ? 9.137 12.989 11.847 1.00 90.56 109 LYS A N 1
ATOM 800 C CA . LYS A 1 109 ? 10.502 12.533 12.153 1.00 90.56 109 LYS A CA 1
ATOM 801 C C . LYS A 1 109 ? 10.640 11.020 11.992 1.00 90.56 109 LYS A C 1
ATOM 803 O O . LYS A 1 109 ? 11.599 10.572 11.375 1.00 90.56 109 LYS A O 1
ATOM 808 N N . GLU A 1 110 ? 9.677 10.256 12.500 1.00 88.00 110 GLU A N 1
ATOM 809 C CA . GLU A 1 110 ? 9.669 8.792 12.391 1.00 88.00 110 GLU A CA 1
ATOM 810 C C . GLU A 1 110 ? 9.493 8.343 10.939 1.00 88.00 110 GLU A C 1
ATOM 812 O O . GLU A 1 110 ? 10.252 7.502 10.466 1.00 88.00 110 GLU A O 1
ATOM 817 N N . LEU A 1 111 ? 8.575 8.969 10.196 1.00 89.50 111 LEU A N 1
ATOM 818 C CA . LEU A 1 111 ? 8.378 8.682 8.772 1.00 89.50 111 LEU A CA 1
ATOM 819 C C . LEU A 1 111 ? 9.642 8.963 7.950 1.00 89.50 111 LEU A C 1
ATOM 821 O O . LEU A 1 111 ? 10.011 8.161 7.095 1.00 89.50 111 LEU A O 1
ATOM 825 N N . VAL A 1 112 ? 10.335 10.074 8.228 1.00 90.19 112 VAL A N 1
ATOM 826 C CA . VAL A 1 112 ? 11.612 10.401 7.575 1.00 90.19 112 VAL A CA 1
ATOM 827 C C . VAL A 1 112 ? 12.689 9.379 7.932 1.00 90.19 112 VAL A C 1
ATOM 829 O O . VAL A 1 112 ? 13.409 8.942 7.041 1.00 90.19 112 VAL A O 1
ATOM 832 N N . ALA A 1 113 ?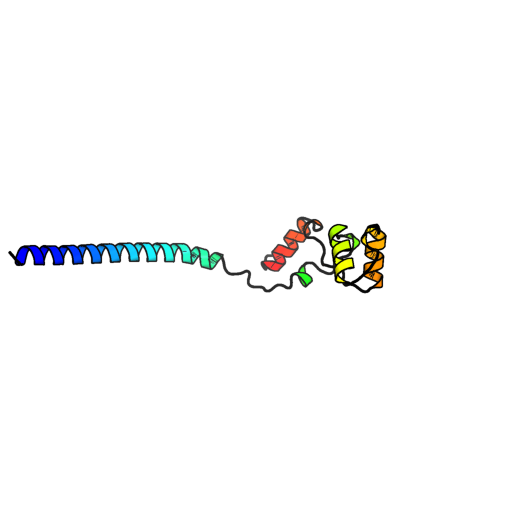 12.794 8.963 9.196 1.00 88.12 113 ALA A N 1
ATOM 833 C CA . ALA A 1 113 ? 13.756 7.941 9.606 1.00 88.12 113 ALA A CA 1
ATOM 834 C C . ALA A 1 113 ? 13.507 6.604 8.887 1.00 88.12 113 ALA A C 1
ATOM 836 O O . ALA A 1 113 ? 14.440 6.021 8.344 1.00 88.12 113 ALA A O 1
ATOM 837 N N . MET A 1 114 ? 12.248 6.167 8.793 1.00 86.25 114 MET A N 1
ATOM 838 C CA . MET A 1 114 ? 11.875 4.961 8.046 1.00 86.25 114 MET A CA 1
ATOM 839 C C . MET A 1 114 ? 12.217 5.067 6.556 1.00 86.25 114 MET A C 1
ATOM 841 O O . MET A 1 114 ? 12.726 4.114 5.970 1.00 86.25 114 MET A O 1
ATOM 845 N N . LEU A 1 115 ? 11.954 6.224 5.941 1.00 86.69 115 LEU A N 1
ATOM 846 C CA . LEU A 1 115 ? 12.304 6.495 4.544 1.00 86.69 115 LEU A CA 1
ATOM 847 C C . LEU A 1 115 ? 13.813 6.454 4.317 1.00 86.69 115 LEU A C 1
ATOM 849 O O . LEU A 1 115 ? 14.255 5.882 3.328 1.00 86.69 115 LEU A O 1
ATOM 853 N N . LYS A 1 116 ? 14.603 7.005 5.241 1.00 87.19 116 LYS A N 1
ATOM 854 C CA . LYS A 1 116 ? 16.064 6.909 5.184 1.00 87.19 116 LYS A CA 1
ATOM 855 C C . LYS A 1 116 ? 16.535 5.461 5.230 1.00 87.19 116 LYS A C 1
ATOM 857 O O . LYS A 1 116 ? 17.347 5.075 4.402 1.00 87.19 116 LYS A O 1
ATOM 862 N N . THR A 1 117 ? 15.973 4.646 6.125 1.00 83.38 117 THR A N 1
ATOM 863 C CA . THR A 1 117 ? 16.282 3.209 6.191 1.00 83.38 117 THR A CA 1
ATOM 864 C C . THR A 1 117 ? 15.916 2.481 4.898 1.00 83.38 117 THR A C 1
ATOM 866 O O . THR A 1 117 ? 16.676 1.639 4.439 1.00 83.38 117 THR A O 1
ATOM 869 N N . LEU A 1 118 ? 14.772 2.813 4.294 1.00 81.69 118 LEU A N 1
ATOM 870 C CA . LEU A 1 118 ? 14.314 2.223 3.032 1.00 81.69 118 LEU A CA 1
ATOM 871 C C . LEU A 1 118 ? 15.179 2.598 1.827 1.00 81.69 118 LEU A C 1
ATOM 873 O O . LEU A 1 118 ? 15.301 1.805 0.901 1.00 81.69 118 LEU A O 1
ATOM 877 N N . LEU A 1 119 ? 15.707 3.818 1.820 1.00 82.94 119 LEU A N 1
ATOM 878 C CA . LEU A 1 119 ? 16.499 4.372 0.724 1.00 82.94 119 LEU A CA 1
ATOM 879 C C . LEU A 1 119 ? 18.010 4.254 0.969 1.00 82.94 119 LEU A C 1
ATOM 881 O O . LEU A 1 119 ? 18.782 4.809 0.194 1.00 82.94 119 LEU A O 1
ATOM 885 N N . GLU A 1 120 ? 18.419 3.584 2.052 1.00 79.44 120 GLU A N 1
ATOM 886 C CA . GLU A 1 120 ? 19.820 3.460 2.480 1.00 79.44 120 GLU A CA 1
ATOM 887 C C . GLU A 1 120 ? 20.527 4.830 2.614 1.00 79.44 120 GLU A C 1
ATOM 889 O O . GLU A 1 120 ? 21.723 4.971 2.363 1.00 79.44 120 GLU A O 1
ATOM 894 N N . LEU A 1 121 ? 19.775 5.864 3.015 1.00 69.00 121 LEU A N 1
ATOM 895 C CA . LEU A 1 121 ? 20.268 7.235 3.175 1.00 69.00 121 LEU A CA 1
ATOM 896 C C . LEU A 1 121 ? 20.776 7.483 4.611 1.00 69.00 121 LEU A C 1
ATOM 898 O O . LEU A 1 121 ? 20.126 7.031 5.560 1.00 69.00 121 LEU A O 1
ATOM 902 N N . PRO A 1 122 ? 21.873 8.246 4.796 1.00 56.50 122 PRO A N 1
ATOM 903 C CA . PRO A 1 122 ? 22.364 8.655 6.116 1.00 56.50 122 PRO A CA 1
ATOM 904 C C . PRO A 1 122 ? 21.416 9.635 6.833 1.00 56.50 122 PRO A C 1
ATOM 906 O O . PRO A 1 122 ? 20.715 10.439 6.172 1.00 56.50 122 PRO A O 1
#

Foldseek 3Di:
DVPVVVVVVVVVVVVVVVVVVVVVVVVVVVCVVCVVVVVVVPPLPDPDPPDVLLDQDALVLDDLVVLLVLCVVLVNPPSPPDDSVVSRVSCVVSVHRHGGHDPVPDDPVSVVVSVCVSNVHD

Secondary structure (DSSP, 8-state):
-HHHHHHHHHHHHHHHHHHHHHHHHHHHHHHHHHHHHHHHT---S----HHHHH----GGGS-HHHHHHHHHHTT-SSGGG--HHHHHHHHHHTTPPPPPPPGGGS-HHHHHHHHHHHTT--

Sequence (122 aa):
MGKIAEALRANLRSVAASDARALRAIDQELKAATAGLEAASAPLSGRVDRKALLGKGTFKQQTVGTLKRLCKENGIRGYSKLKKADLCQALNDQGVQAPPPPLDSFSKKELVAMLKTLLELP

Radius of gyration: 31.28 Å; chains: 1; bounding box: 45×28×97 Å

pLDDT: mean 83.49, std 10.38, range [56.22, 94.75]